Protein AF-A0A2V8KTU0-F1 (afdb_monomer_lite)

pLDDT: mean 71.34, std 16.46, range [39.28, 90.88]

Structure (mmCIF, N/CA/C/O backbone):
data_AF-A0A2V8KTU0-F1
#
_entry.id   AF-A0A2V8KTU0-F1
#
loop_
_atom_site.group_PDB
_atom_site.id
_atom_site.type_symbol
_atom_site.label_atom_id
_atom_site.label_alt_id
_atom_site.label_comp_id
_atom_site.label_asym_id
_atom_site.label_entity_id
_atom_site.label_seq_id
_atom_site.pdbx_PDB_ins_code
_atom_site.Cartn_x
_atom_site.Cartn_y
_atom_site.Cartn_z
_atom_site.occupancy
_atom_site.B_iso_or_equiv
_atom_site.auth_seq_id
_atom_site.auth_comp_id
_atom_site.auth_asym_id
_atom_site.auth_atom_id
_atom_site.pdbx_PDB_model_num
ATOM 1 N N . MET A 1 1 ? -20.836 -9.614 18.615 1.00 46.22 1 MET A N 1
ATOM 2 C CA . MET A 1 1 ? -20.236 -8.263 18.623 1.00 46.22 1 MET A CA 1
ATOM 3 C C . MET A 1 1 ? -20.089 -7.822 17.181 1.00 46.22 1 MET A C 1
ATOM 5 O O . MET A 1 1 ? -19.537 -8.587 16.404 1.00 46.22 1 MET A O 1
ATOM 9 N N . ALA A 1 2 ? -20.628 -6.664 16.804 1.00 49.34 2 ALA A N 1
ATOM 10 C CA . ALA A 1 2 ? -20.400 -6.112 15.472 1.00 49.34 2 ALA A CA 1
ATOM 11 C C . ALA A 1 2 ? -19.008 -5.467 15.448 1.00 49.34 2 ALA A C 1
ATOM 13 O O . ALA A 1 2 ? -18.729 -4.567 16.240 1.00 49.34 2 ALA A O 1
ATOM 14 N N . THR A 1 3 ? -18.121 -5.958 14.587 1.00 55.91 3 THR A N 1
ATOM 15 C CA . THR A 1 3 ? -16.844 -5.292 14.324 1.00 55.91 3 THR A CA 1
ATOM 16 C C . THR A 1 3 ? -17.154 -4.048 13.505 1.00 55.91 3 THR A C 1
ATOM 18 O O . THR A 1 3 ? -17.589 -4.156 12.362 1.00 55.91 3 THR A O 1
ATOM 21 N N . ASN A 1 4 ? -16.976 -2.864 14.087 1.00 63.44 4 ASN A N 1
ATOM 22 C CA . ASN A 1 4 ? -17.096 -1.620 13.333 1.00 63.44 4 ASN A CA 1
ATOM 23 C C . ASN A 1 4 ? -15.898 -1.533 12.382 1.00 63.44 4 ASN A C 1
ATOM 25 O O . ASN A 1 4 ? -14.765 -1.332 12.825 1.00 6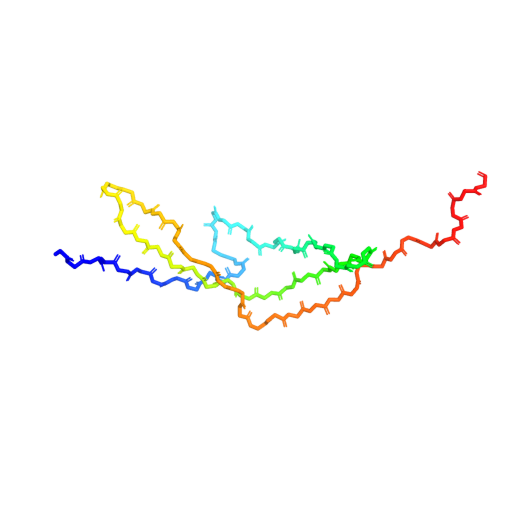3.44 4 ASN A O 1
ATOM 29 N N . ILE A 1 5 ? -16.158 -1.737 11.094 1.00 63.06 5 ILE A N 1
ATOM 30 C CA . ILE A 1 5 ? -15.172 -1.644 10.020 1.00 63.06 5 ILE A CA 1
ATOM 31 C C . ILE A 1 5 ? -15.260 -0.238 9.432 1.00 63.06 5 ILE A C 1
ATOM 33 O O . ILE A 1 5 ? -16.331 0.182 8.997 1.00 63.06 5 ILE A O 1
ATOM 37 N N . HIS A 1 6 ? -14.139 0.482 9.417 1.00 66.94 6 HIS A N 1
ATOM 38 C CA . HIS A 1 6 ? -14.044 1.797 8.786 1.00 66.94 6 HIS A CA 1
ATOM 39 C C . HIS A 1 6 ? -13.094 1.733 7.593 1.00 66.94 6 HIS A C 1
ATOM 41 O O . HIS A 1 6 ? -11.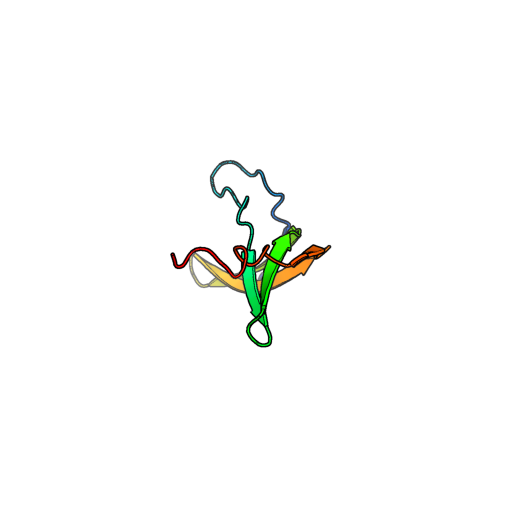948 1.299 7.721 1.00 66.94 6 HIS A O 1
ATOM 47 N N . MET A 1 7 ? -13.595 2.169 6.437 1.00 68.62 7 MET A N 1
ATOM 48 C CA . MET A 1 7 ? -12.844 2.262 5.189 1.00 68.62 7 MET A CA 1
ATOM 49 C C . MET A 1 7 ? -12.476 3.718 4.940 1.00 68.62 7 MET A C 1
ATOM 51 O O . MET A 1 7 ? -13.352 4.585 4.948 1.00 68.62 7 MET A O 1
ATOM 55 N N . VAL A 1 8 ? -11.194 3.988 4.715 1.00 65.50 8 VAL A N 1
ATOM 56 C CA . VAL A 1 8 ? -10.703 5.342 4.443 1.00 65.50 8 VAL A CA 1
ATOM 57 C C . VAL A 1 8 ? -9.889 5.317 3.157 1.00 65.50 8 VAL A C 1
ATOM 59 O O . VAL A 1 8 ? -8.894 4.599 3.058 1.00 65.50 8 VAL A O 1
ATOM 62 N N . CYS A 1 9 ? -10.320 6.109 2.175 1.00 57.88 9 CYS A N 1
ATOM 63 C CA . CYS A 1 9 ? -9.488 6.467 1.033 1.00 57.88 9 CYS A CA 1
ATOM 64 C C . CYS A 1 9 ? -8.618 7.647 1.461 1.00 57.88 9 CYS A C 1
ATOM 66 O O . CYS A 1 9 ? -9.154 8.693 1.830 1.00 57.88 9 CYS A O 1
ATOM 68 N N . VAL A 1 10 ? -7.298 7.486 1.424 1.00 56.91 10 VAL A N 1
ATOM 69 C CA . VAL A 1 10 ? -6.368 8.559 1.794 1.00 56.91 10 VAL A CA 1
ATOM 70 C C . VAL A 1 10 ? -5.871 9.218 0.504 1.00 56.91 10 VAL A C 1
ATOM 72 O O . VAL A 1 10 ? -5.082 8.603 -0.213 1.00 56.91 10 VAL A O 1
ATOM 75 N N . PRO A 1 11 ? -6.352 10.423 0.135 1.00 52.53 11 PRO A N 1
ATOM 76 C CA . PRO A 1 11 ? -5.759 11.171 -0.962 1.00 52.53 11 PRO A CA 1
ATOM 77 C C . PRO A 1 11 ? -4.348 11.652 -0.567 1.00 52.53 11 PRO A C 1
ATOM 79 O O . PRO A 1 11 ? -4.095 11.837 0.627 1.00 52.53 11 PRO A O 1
ATOM 82 N N . PRO A 1 12 ? -3.453 11.928 -1.534 1.00 52.88 12 PRO A N 1
ATOM 83 C CA . PRO A 1 12 ? -2.036 12.241 -1.289 1.00 52.88 12 PRO A CA 1
ATOM 84 C C . PRO A 1 12 ? -1.724 13.505 -0.458 1.00 52.88 12 PRO A C 1
ATOM 86 O O . PRO A 1 12 ? -0.571 13.906 -0.398 1.00 52.88 12 PRO A O 1
ATOM 89 N N . SER A 1 13 ? -2.704 14.180 0.150 1.00 51.19 13 SER A N 1
ATOM 90 C CA . SER A 1 13 ? -2.508 15.511 0.744 1.00 51.19 13 SER A CA 1
ATOM 91 C C . SER A 1 13 ? -3.352 15.806 1.994 1.00 51.19 13 SER A C 1
ATOM 93 O O . SER A 1 13 ? -3.672 16.969 2.258 1.00 51.19 13 SER A O 1
ATOM 95 N N . ILE A 1 14 ? -3.759 14.800 2.783 1.00 46.97 14 ILE A N 1
ATOM 96 C CA . ILE A 1 14 ? -4.348 15.090 4.104 1.00 46.97 14 ILE A CA 1
ATOM 97 C C . ILE A 1 14 ? -3.220 15.501 5.060 1.00 46.97 14 ILE A C 1
ATOM 99 O O . ILE A 1 14 ? -2.432 14.679 5.524 1.00 46.97 14 ILE A O 1
ATOM 103 N N . LYS A 1 15 ? -3.166 16.803 5.351 1.00 39.28 15 LYS A N 1
ATOM 104 C CA . LYS A 1 15 ? -2.204 17.459 6.245 1.00 39.28 15 LYS A CA 1
ATOM 105 C C . LYS A 1 15 ? -2.059 16.691 7.572 1.00 39.28 15 LYS A C 1
ATOM 107 O O . LYS A 1 15 ? -3.002 16.640 8.359 1.00 39.28 15 LYS A O 1
ATOM 112 N N . GLY A 1 16 ? -0.880 16.112 7.808 1.00 47.12 16 GLY A N 1
ATOM 113 C CA . GLY A 1 16 ? -0.555 15.311 9.001 1.00 47.12 16 GLY A CA 1
ATOM 114 C C . GLY A 1 16 ? -0.111 13.870 8.717 1.00 47.12 16 GLY A C 1
ATOM 115 O O . GLY A 1 16 ? 0.437 13.225 9.605 1.00 47.12 16 GLY A O 1
ATOM 116 N N . MET A 1 17 ? -0.292 13.385 7.486 1.00 45.97 17 MET A N 1
ATOM 117 C CA . MET A 1 17 ? 0.300 12.144 6.984 1.00 45.97 17 MET A CA 1
ATOM 118 C C . MET A 1 17 ? 0.552 12.329 5.488 1.00 45.97 17 MET A C 1
ATOM 120 O O . MET A 1 17 ? -0.307 11.999 4.686 1.00 45.97 17 MET A O 1
ATOM 124 N N . GLU A 1 18 ? 1.679 12.944 5.125 1.00 40.22 18 GLU A N 1
ATOM 125 C CA . GLU A 1 18 ? 2.085 13.166 3.729 1.00 40.22 18 GLU A CA 1
ATOM 126 C C . GLU A 1 18 ? 2.400 11.809 3.063 1.00 40.22 18 GLU A C 1
ATOM 128 O O . GLU A 1 18 ? 3.442 11.234 3.385 1.00 40.22 18 GLU A O 1
ATOM 133 N N . PRO A 1 19 ? 1.589 11.244 2.143 1.00 48.69 19 PRO A N 1
ATOM 134 C CA . PRO A 1 19 ? 1.963 10.049 1.418 1.00 48.69 19 PRO A CA 1
ATOM 135 C C . PRO A 1 19 ? 2.260 10.461 -0.024 1.00 48.69 19 PRO A C 1
ATOM 137 O O . PRO A 1 19 ? 1.644 9.982 -0.969 1.00 48.69 19 PRO A O 1
ATOM 140 N N . THR A 1 20 ? 3.235 11.347 -0.207 1.00 46.69 20 THR A N 1
ATOM 141 C CA . THR A 1 20 ? 4.047 11.338 -1.429 1.00 46.69 20 THR A CA 1
ATOM 142 C C . THR A 1 20 ? 5.164 10.309 -1.258 1.00 46.69 20 THR A C 1
ATOM 144 O O . THR A 1 20 ? 6.330 10.565 -1.535 1.00 46.69 20 THR A O 1
ATOM 147 N N . MET A 1 21 ? 4.821 9.126 -0.740 1.00 50.75 21 MET A N 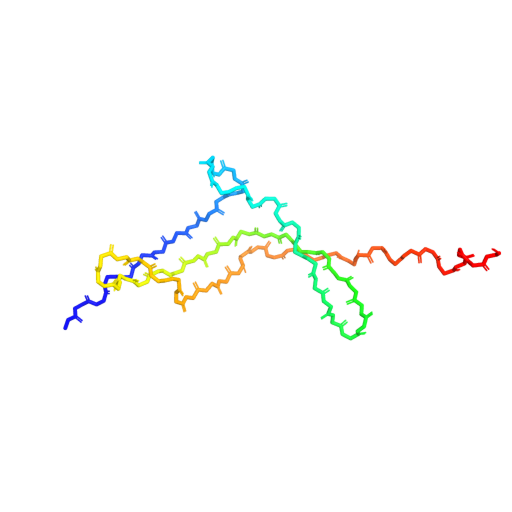1
ATOM 148 C CA . MET A 1 21 ? 5.746 8.005 -0.705 1.00 50.75 21 MET A CA 1
ATOM 149 C C . MET A 1 21 ? 5.632 7.304 -2.046 1.00 50.75 21 MET A C 1
ATOM 151 O O . MET A 1 21 ? 4.817 6.406 -2.235 1.00 50.75 21 MET A O 1
ATOM 155 N N . GLU A 1 22 ? 6.429 7.777 -2.995 1.00 58.69 22 GLU A N 1
ATOM 156 C CA . GLU A 1 22 ? 6.919 6.945 -4.082 1.00 58.69 22 GLU A CA 1
ATOM 157 C C . GLU A 1 22 ? 7.355 5.596 -3.482 1.00 58.69 22 GLU A C 1
ATOM 159 O O . GLU A 1 22 ? 8.309 5.535 -2.704 1.00 58.69 22 GLU A O 1
ATOM 164 N N . ASN A 1 23 ? 6.597 4.523 -3.741 1.00 73.44 23 ASN A N 1
ATOM 165 C CA . ASN A 1 23 ? 6.936 3.218 -3.1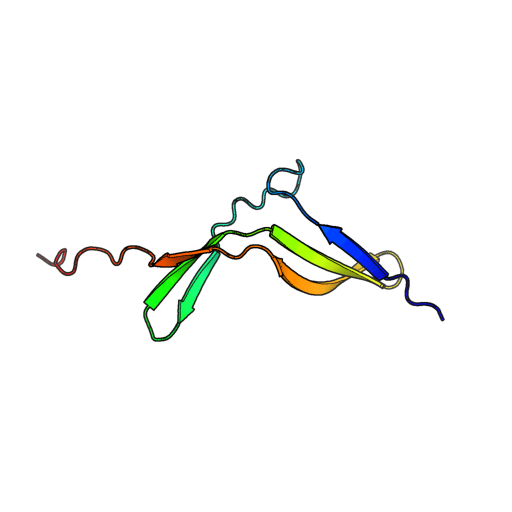79 1.00 73.44 23 ASN A CA 1
ATOM 166 C C . ASN A 1 23 ? 7.923 2.553 -4.132 1.00 73.44 23 ASN A C 1
ATOM 168 O O . ASN A 1 23 ? 7.571 2.259 -5.275 1.00 73.44 23 ASN A O 1
ATOM 172 N N . LEU A 1 24 ? 9.138 2.324 -3.647 1.00 79.81 24 LEU A N 1
ATOM 173 C CA . LEU A 1 24 ? 10.152 1.540 -4.333 1.00 79.81 24 LEU A CA 1
ATOM 174 C C . LEU A 1 24 ? 10.023 0.079 -3.903 1.00 79.81 24 LEU A C 1
ATOM 176 O O . LEU A 1 24 ? 10.073 -0.220 -2.709 1.00 79.81 24 LEU A O 1
ATOM 180 N N . TYR A 1 25 ? 9.870 -0.830 -4.858 1.00 79.88 25 TYR A N 1
ATOM 181 C CA . TYR A 1 25 ? 9.902 -2.264 -4.585 1.00 79.88 25 TYR A CA 1
ATOM 182 C C . TYR A 1 25 ? 10.762 -3.000 -5.611 1.00 79.88 25 TYR A C 1
ATOM 184 O O . TYR A 1 25 ? 11.010 -2.492 -6.703 1.00 79.88 25 TYR A O 1
ATOM 192 N N . GLU A 1 26 ? 11.221 -4.196 -5.245 1.00 82.06 26 GLU A N 1
ATOM 193 C CA . GLU A 1 26 ? 12.020 -5.058 -6.114 1.00 82.06 26 GLU A CA 1
ATOM 194 C C . GLU A 1 26 ? 11.207 -6.279 -6.562 1.00 82.06 26 GLU A C 1
ATOM 196 O O . GLU A 1 26 ? 10.565 -6.949 -5.747 1.00 82.06 26 GLU A O 1
ATOM 201 N N . ARG A 1 27 ? 11.255 -6.591 -7.860 1.00 84.75 27 ARG A N 1
ATOM 202 C CA . ARG A 1 27 ? 10.709 -7.821 -8.447 1.00 84.75 27 ARG A CA 1
ATOM 203 C C . ARG A 1 27 ? 11.698 -8.359 -9.468 1.00 84.75 27 ARG A C 1
ATOM 205 O O . ARG A 1 27 ? 12.014 -7.676 -10.431 1.00 84.75 27 ARG A O 1
ATOM 212 N N . SER A 1 28 ? 12.155 -9.595 -9.275 1.00 88.25 28 SER A N 1
ATOM 213 C CA . SER A 1 28 ? 13.128 -10.242 -10.171 1.00 88.25 28 SER A CA 1
ATOM 214 C C . SER A 1 28 ? 14.422 -9.432 -10.364 1.00 88.25 28 SER A C 1
ATOM 216 O O . SER A 1 28 ? 14.917 -9.339 -11.481 1.00 88.25 28 SER A O 1
ATOM 218 N N . ALA A 1 29 ? 14.964 -8.857 -9.282 1.00 85.00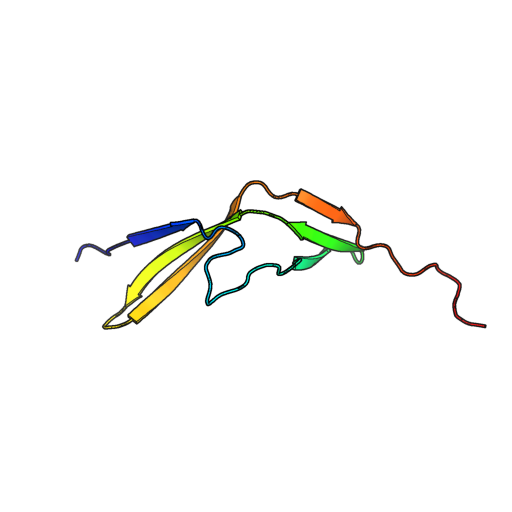 29 ALA A N 1
ATOM 219 C CA . ALA A 1 29 ? 16.146 -7.983 -9.285 1.00 85.00 29 ALA A CA 1
ATOM 220 C C . ALA A 1 29 ? 15.987 -6.638 -10.028 1.00 85.00 29 ALA A C 1
ATOM 222 O O . ALA A 1 29 ? 16.956 -5.894 -10.159 1.00 85.00 29 ALA A O 1
ATOM 223 N N . GLU A 1 30 ? 14.775 -6.293 -10.471 1.00 79.06 30 GLU A N 1
ATOM 224 C CA . GLU A 1 30 ? 14.447 -4.984 -11.036 1.00 79.06 30 GLU A CA 1
ATOM 225 C C . GLU A 1 30 ? 13.701 -4.134 -10.007 1.00 79.06 30 GLU A C 1
ATOM 227 O O . GLU A 1 30 ? 12.832 -4.627 -9.282 1.00 79.06 30 GLU A O 1
ATOM 232 N N . GLN A 1 31 ? 14.036 -2.847 -9.953 1.00 84.62 31 GLN A N 1
ATOM 233 C CA . GLN A 1 31 ? 13.397 -1.886 -9.062 1.00 84.62 31 GLN A CA 1
ATOM 234 C C . GLN A 1 31 ? 12.296 -1.117 -9.791 1.00 84.62 31 GLN A C 1
ATOM 236 O O . GLN A 1 31 ? 12.458 -0.704 -10.939 1.00 84.62 31 GLN A O 1
ATOM 241 N N . PHE A 1 32 ? 11.184 -0.884 -9.101 1.00 82.56 32 PHE A N 1
ATOM 242 C CA . PHE A 1 32 ? 10.024 -0.180 -9.637 1.00 82.56 32 PHE A CA 1
ATOM 243 C C . PHE A 1 32 ? 9.544 0.882 -8.657 1.00 82.56 32 PHE A C 1
ATOM 245 O O . PHE A 1 32 ? 9.398 0.614 -7.463 1.00 82.56 32 PHE A O 1
ATOM 252 N N . HIS A 1 33 ? 9.243 2.064 -9.184 1.00 84.38 33 HIS A N 1
ATOM 253 C CA . HIS A 1 33 ? 8.459 3.075 -8.491 1.00 84.38 33 HIS A CA 1
ATOM 254 C C . HIS A 1 33 ? 6.979 2.819 -8.728 1.00 84.38 33 HIS A C 1
ATOM 256 O O . HIS A 1 33 ? 6.567 2.514 -9.850 1.00 84.38 33 HIS A O 1
ATOM 262 N N . THR A 1 34 ? 6.172 2.984 -7.685 1.00 83.19 34 THR A N 1
ATOM 263 C CA . THR A 1 34 ? 4.717 2.887 -7.799 1.00 83.19 34 THR A CA 1
ATOM 264 C C . THR A 1 34 ? 4.008 4.066 -7.170 1.00 83.19 34 THR A C 1
ATOM 266 O O . THR A 1 34 ? 4.393 4.580 -6.113 1.00 83.19 34 THR A O 1
ATOM 269 N N . THR A 1 35 ? 2.939 4.472 -7.847 1.00 83.88 35 THR A N 1
ATOM 270 C CA . THR A 1 35 ? 1.985 5.481 -7.395 1.00 83.88 35 THR A CA 1
ATOM 271 C C . THR A 1 35 ? 0.579 4.895 -7.436 1.00 83.88 35 THR A C 1
ATOM 273 O O . THR A 1 35 ? 0.299 3.977 -8.204 1.00 83.88 35 THR A O 1
ATOM 276 N N . GLY A 1 36 ? -0.310 5.416 -6.599 1.00 82.44 36 GLY A N 1
ATOM 277 C CA . GLY A 1 36 ? -1.698 4.978 -6.532 1.00 82.44 36 GLY A CA 1
ATOM 278 C C . GLY A 1 36 ? -2.408 5.597 -5.336 1.00 82.44 36 GLY A C 1
ATOM 279 O O . GLY A 1 36 ? -1.826 6.382 -4.583 1.00 82.44 36 GLY A O 1
ATOM 280 N N . ARG A 1 37 ? -3.684 5.257 -5.158 1.00 82.62 37 ARG A N 1
ATOM 281 C CA . ARG A 1 37 ? -4.474 5.673 -3.994 1.00 82.62 37 ARG A CA 1
ATOM 282 C C . ARG A 1 37 ? -4.541 4.541 -2.991 1.00 82.62 37 ARG A C 1
ATOM 284 O O . ARG A 1 37 ? -4.935 3.435 -3.338 1.00 82.62 37 ARG A O 1
ATOM 291 N N . ASP A 1 38 ? -4.241 4.820 -1.733 1.00 80.19 38 ASP A N 1
ATOM 292 C CA . ASP A 1 38 ? -4.381 3.809 -0.694 1.00 80.19 38 ASP A CA 1
ATOM 293 C C . ASP A 1 38 ? -5.823 3.707 -0.184 1.00 80.19 38 ASP A C 1
ATOM 295 O O . ASP A 1 38 ? -6.452 4.700 0.206 1.00 80.19 38 ASP A O 1
ATOM 299 N N . LEU A 1 39 ? -6.316 2.470 -0.132 1.00 80.94 39 LEU A N 1
ATOM 300 C CA . LEU A 1 39 ? -7.509 2.082 0.602 1.00 80.94 39 LEU A CA 1
ATOM 301 C C . LEU A 1 39 ? -7.093 1.290 1.839 1.00 80.94 39 LEU A C 1
ATOM 303 O O . LEU A 1 39 ? -6.561 0.183 1.741 1.00 80.94 39 LEU A O 1
ATOM 307 N N . TRP A 1 40 ? -7.402 1.847 3.004 1.00 85.38 40 TRP A N 1
ATOM 308 C CA . TRP A 1 40 ? -7.157 1.206 4.287 1.00 85.38 40 TRP A CA 1
ATOM 309 C C . TRP A 1 40 ? -8.461 0.770 4.940 1.00 85.38 40 TRP A C 1
ATOM 311 O O . TRP A 1 40 ? -9.469 1.483 4.909 1.00 85.38 40 TRP A O 1
ATOM 321 N N . VAL A 1 41 ? -8.409 -0.393 5.582 1.00 85.50 41 VAL A N 1
ATOM 322 C CA . VAL A 1 41 ? -9.473 -0.903 6.440 1.00 85.50 41 VAL A CA 1
ATOM 323 C C . VAL A 1 41 ? -8.945 -0.977 7.860 1.00 85.50 41 VAL A C 1
ATOM 325 O O . VAL A 1 41 ? -7.946 -1.649 8.138 1.00 85.50 41 VAL A O 1
ATOM 328 N N . PHE A 1 42 ? -9.654 -0.313 8.766 1.00 85.56 42 PHE A N 1
ATOM 329 C CA . PHE A 1 42 ? -9.341 -0.324 10.184 1.00 85.56 42 PHE A CA 1
ATOM 330 C C . PHE A 1 42 ? -10.427 -1.053 10.966 1.00 85.56 42 PHE A C 1
ATOM 332 O O . PHE A 1 42 ? -11.624 -0.831 10.759 1.00 85.56 42 PHE A O 1
ATOM 339 N N . ALA A 1 43 ? -9.997 -1.892 11.903 1.00 85.19 43 ALA A N 1
ATOM 340 C CA . ALA A 1 43 ? -10.860 -2.469 12.919 1.00 85.19 43 ALA A CA 1
ATOM 341 C C . ALA A 1 43 ? -10.654 -1.718 14.235 1.00 85.19 43 ALA A C 1
ATOM 343 O O . ALA A 1 43 ? -9.520 -1.447 14.642 1.00 85.19 43 ALA A O 1
ATOM 344 N N . LYS A 1 44 ? -11.751 -1.392 14.924 1.00 86.69 44 LYS A N 1
ATOM 345 C CA . LYS A 1 44 ? -11.661 -0.833 16.274 1.00 86.69 44 LYS A CA 1
ATOM 346 C C . LYS A 1 44 ? -11.140 -1.907 17.229 1.00 86.69 44 LYS A C 1
ATOM 348 O O . LYS A 1 44 ? -11.739 -2.974 17.341 1.00 86.69 44 LYS A O 1
ATOM 353 N N . HIS A 1 45 ? -10.060 -1.609 17.940 1.00 87.25 45 HIS A N 1
ATOM 354 C CA . HIS A 1 45 ? -9.451 -2.504 18.916 1.00 87.25 45 HIS A CA 1
ATOM 355 C C . HIS A 1 45 ? -9.265 -1.760 20.244 1.00 87.25 45 HIS A C 1
ATOM 357 O O . HIS A 1 45 ? -8.366 -0.932 20.402 1.00 87.25 45 HIS A O 1
ATOM 363 N N . GLY A 1 46 ? -10.164 -2.019 21.200 1.00 86.44 46 GLY A N 1
ATOM 364 C CA . GLY A 1 46 ? -10.233 -1.273 22.458 1.00 86.44 46 GLY A CA 1
ATOM 365 C C . GLY A 1 46 ? -10.525 0.214 22.227 1.00 86.44 46 GLY A C 1
ATOM 366 O O . GLY A 1 46 ? -11.554 0.576 21.648 1.00 86.44 46 GLY A O 1
ATOM 367 N N . THR A 1 47 ? -9.615 1.074 22.686 1.00 89.31 47 THR A N 1
ATOM 368 C CA . THR A 1 47 ? -9.669 2.533 22.490 1.00 89.31 47 THR A CA 1
ATOM 369 C C . THR A 1 47 ? -8.969 3.001 21.211 1.00 89.31 47 THR A C 1
ATOM 371 O O . THR A 1 47 ? -9.050 4.183 20.885 1.00 89.31 47 THR A O 1
ATOM 374 N N . GLY A 1 48 ? -8.308 2.097 20.482 1.00 83.50 48 GLY A N 1
ATOM 375 C CA . GLY A 1 48 ? -7.545 2.406 19.277 1.00 83.50 48 GLY A CA 1
ATOM 376 C C . GLY A 1 48 ? -8.134 1.809 18.000 1.00 83.50 48 GLY A C 1
ATOM 377 O O . GLY A 1 48 ? -9.140 1.093 18.009 1.00 83.50 48 GLY A O 1
ATOM 378 N N . TRP A 1 49 ? -7.461 2.099 16.892 1.00 87.38 49 TRP A N 1
ATOM 379 C CA . TRP A 1 49 ? -7.736 1.533 15.576 1.00 87.38 49 TRP A CA 1
ATOM 380 C C . TRP A 1 49 ? -6.531 0.723 15.122 1.00 87.38 49 TRP A C 1
ATOM 382 O O . TRP A 1 49 ? -5.400 1.198 15.197 1.00 87.38 49 TRP A O 1
ATOM 392 N N . LEU A 1 50 ? -6.780 -0.493 14.649 1.00 85.25 50 LEU A N 1
ATOM 393 C CA . LEU A 1 50 ? -5.770 -1.344 14.042 1.00 85.25 50 LEU A CA 1
ATOM 394 C C . LEU A 1 50 ? -5.999 -1.363 12.533 1.00 85.25 50 LEU A C 1
ATOM 396 O O . LEU A 1 50 ? -7.105 -1.675 12.090 1.00 85.25 50 LEU A O 1
ATOM 400 N N . ALA A 1 51 ? -4.968 -1.047 11.750 1.00 87.81 51 ALA A N 1
ATOM 401 C CA . ALA A 1 51 ? -4.985 -1.291 10.313 1.00 87.81 51 ALA A CA 1
ATOM 402 C C . ALA A 1 51 ? -4.967 -2.807 10.083 1.00 87.81 51 ALA A C 1
ATOM 404 O O . ALA A 1 51 ? -3.984 -3.468 10.408 1.00 87.81 51 ALA A O 1
ATOM 405 N N . VAL A 1 52 ? -6.064 -3.361 9.571 1.00 90.88 52 VAL A N 1
ATOM 406 C CA . VAL A 1 52 ? -6.219 -4.815 9.375 1.00 90.88 52 VAL A CA 1
ATOM 407 C C . VAL A 1 52 ? -6.122 -5.226 7.913 1.00 90.88 52 VAL A C 1
ATOM 409 O O . VAL A 1 52 ? -5.924 -6.402 7.623 1.00 90.88 52 VAL A O 1
ATOM 412 N N . TRP A 1 53 ? -6.248 -4.272 6.990 1.00 90.06 53 TRP A N 1
ATOM 413 C CA . TRP A 1 53 ? -6.045 -4.509 5.568 1.00 90.06 53 TRP A CA 1
ATOM 414 C C . TRP A 1 53 ? -5.698 -3.212 4.833 1.00 90.06 53 TRP A C 1
ATOM 416 O O . TRP A 1 53 ? -6.144 -2.126 5.214 1.00 90.06 53 TRP A O 1
ATOM 426 N N . ARG A 1 54 ? -4.913 -3.349 3.764 1.00 87.19 54 ARG A N 1
ATOM 427 C CA . ARG A 1 54 ? -4.532 -2.282 2.837 1.00 87.19 54 ARG A CA 1
ATOM 428 C C . ARG A 1 54 ? -4.542 -2.838 1.419 1.00 87.19 54 ARG A C 1
ATOM 430 O O . ARG A 1 54 ? -4.006 -3.920 1.188 1.00 87.19 54 ARG A O 1
ATOM 437 N N . THR A 1 55 ? -5.058 -2.064 0.474 1.00 85.62 55 THR A N 1
ATOM 438 C CA . THR A 1 55 ? -4.743 -2.234 -0.948 1.00 85.62 55 THR A CA 1
ATOM 439 C C . THR A 1 55 ? -4.471 -0.885 -1.597 1.00 85.62 55 THR A C 1
ATOM 441 O O . THR A 1 55 ? -4.967 0.140 -1.126 1.00 85.62 55 THR A O 1
ATOM 444 N N . MET A 1 56 ? -3.714 -0.898 -2.690 1.00 83.94 56 MET A N 1
ATOM 445 C CA . MET A 1 56 ? -3.518 0.273 -3.532 1.00 83.94 56 MET A CA 1
ATOM 446 C C . MET A 1 56 ? -4.451 0.174 -4.740 1.00 83.94 56 MET A C 1
ATOM 448 O O . MET A 1 56 ? -4.499 -0.842 -5.430 1.00 83.94 56 MET A O 1
ATOM 452 N N . LEU A 1 57 ? -5.226 1.227 -4.961 1.00 83.69 57 LEU A N 1
ATOM 453 C CA . LEU A 1 57 ? -6.119 1.407 -6.096 1.00 83.69 57 LEU A CA 1
ATOM 454 C C . LEU A 1 57 ? -5.428 2.274 -7.149 1.00 83.69 57 LEU A C 1
ATOM 456 O O . LEU A 1 57 ? -4.588 3.108 -6.810 1.00 83.69 57 LEU A O 1
ATOM 460 N N . ASP A 1 58 ? -5.825 2.113 -8.411 1.00 84.94 58 ASP A N 1
ATOM 461 C CA . ASP A 1 58 ? -5.303 2.895 -9.540 1.00 84.94 58 ASP A CA 1
ATOM 462 C C . ASP A 1 58 ? -3.764 2.859 -9.624 1.00 84.94 58 ASP A C 1
ATOM 464 O O . ASP A 1 58 ? -3.115 3.883 -9.831 1.00 84.94 58 ASP A O 1
ATOM 468 N N . VAL A 1 59 ? -3.188 1.670 -9.401 1.00 85.31 59 VAL A N 1
ATOM 469 C CA . VAL A 1 59 ? -1.735 1.464 -9.368 1.00 85.31 59 VAL A CA 1
ATOM 470 C C . VAL A 1 59 ? -1.131 1.788 -10.728 1.00 85.31 59 VAL A C 1
ATOM 472 O O . VAL A 1 59 ? -1.540 1.237 -11.750 1.00 85.31 59 VAL A O 1
ATOM 475 N N . ASN A 1 60 ? -0.115 2.641 -10.714 1.00 86.06 60 ASN A N 1
ATOM 476 C CA . ASN A 1 60 ? 0.764 2.881 -11.842 1.00 86.06 60 ASN A CA 1
ATOM 477 C C . ASN A 1 60 ? 2.204 2.564 -11.431 1.00 86.06 60 ASN A C 1
ATOM 479 O O . ASN A 1 60 ? 2.663 3.021 -10.381 1.00 86.06 60 ASN A O 1
ATOM 483 N N . GLU A 1 61 ? 2.899 1.793 -12.263 1.00 88.06 61 GLU A N 1
ATOM 484 C CA . GLU A 1 61 ? 4.257 1.321 -12.017 1.00 88.06 61 GLU A CA 1
ATOM 485 C C . GLU A 1 61 ? 5.195 1.792 -13.125 1.00 88.06 61 GLU A C 1
ATOM 487 O O . GLU A 1 61 ? 4.880 1.705 -14.313 1.00 88.06 61 GLU A O 1
ATOM 492 N N . THR A 1 62 ? 6.384 2.238 -12.738 1.00 89.25 62 THR A N 1
ATOM 493 C CA . THR A 1 62 ? 7.450 2.624 -13.663 1.00 89.25 62 THR A CA 1
ATOM 494 C C . THR A 1 62 ? 8.764 2.031 -13.191 1.00 89.25 62 THR A C 1
ATOM 496 O O . THR A 1 62 ? 9.055 2.067 -11.996 1.00 89.25 62 THR A O 1
ATOM 499 N N . ALA A 1 63 ? 9.573 1.504 -14.111 1.00 86.38 63 ALA A N 1
ATOM 500 C CA . ALA A 1 63 ? 10.916 1.044 -13.774 1.00 86.38 63 ALA A CA 1
ATOM 501 C C . ALA A 1 63 ? 11.701 2.193 -13.124 1.00 86.38 63 ALA A C 1
ATOM 503 O O . ALA A 1 63 ? 11.761 3.297 -13.674 1.00 86.38 63 ALA A O 1
ATOM 504 N N . ALA A 1 64 ? 12.286 1.936 -11.958 1.00 80.50 64 ALA A N 1
ATOM 505 C CA . ALA A 1 64 ? 13.272 2.833 -11.387 1.00 80.50 64 ALA A CA 1
ATOM 506 C C . ALA A 1 64 ? 14.475 2.800 -12.327 1.00 80.50 64 ALA A C 1
ATOM 508 O O . ALA A 1 64 ? 15.035 1.730 -12.568 1.00 80.50 64 ALA A O 1
ATOM 509 N N . GLN A 1 65 ? 14.816 3.936 -12.945 1.00 68.81 65 GLN A N 1
ATOM 510 C CA . GLN A 1 65 ? 15.965 4.007 -13.847 1.00 68.81 65 GLN A CA 1
ATOM 511 C C . GLN A 1 65 ? 17.180 3.406 -13.137 1.00 68.81 65 GLN A C 1
ATOM 513 O O . GLN A 1 65 ? 17.663 3.951 -12.145 1.00 68.81 65 GLN A O 1
ATOM 518 N N . GLN A 1 66 ? 17.675 2.284 -13.656 1.00 57.09 66 GLN A N 1
ATOM 519 C CA . GLN A 1 66 ? 18.932 1.722 -13.198 1.00 57.09 66 GLN A CA 1
ATOM 520 C C . GLN A 1 66 ? 20.015 2.778 -13.471 1.00 57.09 66 GLN A C 1
ATOM 522 O O . GLN A 1 66 ? 20.047 3.319 -14.586 1.00 57.09 66 GLN A O 1
ATOM 527 N N . PRO A 1 67 ? 20.877 3.130 -12.497 1.00 51.38 67 PRO A N 1
ATOM 528 C CA . PRO A 1 67 ? 21.995 4.016 -12.784 1.00 51.38 67 PRO A CA 1
ATOM 529 C C . PRO A 1 67 ? 22.769 3.438 -13.978 1.00 51.38 67 PRO A C 1
ATOM 531 O O . PRO A 1 67 ? 22.887 2.211 -14.079 1.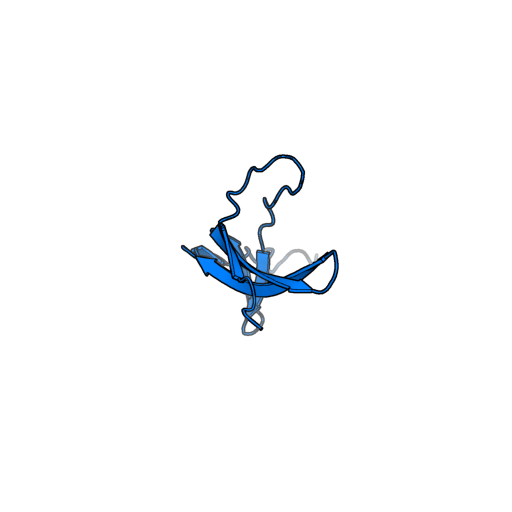00 51.38 67 PRO A O 1
ATOM 534 N N . PRO A 1 68 ? 23.244 4.279 -14.917 1.00 49.66 68 PRO A N 1
ATOM 535 C CA . PRO A 1 68 ? 23.880 3.786 -16.127 1.00 49.66 68 PRO A CA 1
ATOM 536 C C . PRO A 1 68 ? 25.009 2.824 -15.755 1.00 49.66 68 PRO A C 1
ATOM 538 O O . PRO A 1 68 ? 25.889 3.157 -14.956 1.00 49.66 68 PRO A O 1
ATOM 541 N N . ALA A 1 69 ? 24.958 1.616 -16.320 1.00 53.16 69 ALA A N 1
ATOM 542 C CA . ALA A 1 69 ? 26.007 0.619 -16.186 1.00 53.16 69 ALA A CA 1
ATOM 543 C C . ALA A 1 69 ? 27.300 1.199 -16.784 1.00 53.16 69 ALA A C 1
ATOM 545 O O . ALA A 1 69 ? 27.488 1.179 -17.998 1.00 53.16 69 ALA A O 1
ATOM 546 N N . GLY A 1 70 ? 28.150 1.798 -15.946 1.00 53.25 70 GLY A N 1
ATOM 547 C CA . GLY A 1 70 ? 29.385 2.429 -16.417 1.00 53.25 70 GLY A CA 1
ATOM 548 C C . GLY A 1 70 ? 30.086 3.419 -15.483 1.00 53.25 70 GLY A C 1
ATOM 549 O O . GLY A 1 70 ? 31.194 3.826 -15.806 1.00 53.25 70 GLY A O 1
ATOM 550 N N . ALA A 1 71 ? 29.529 3.800 -14.329 1.00 52.12 71 ALA A N 1
ATOM 551 C CA . ALA A 1 71 ? 30.206 4.718 -13.396 1.00 52.12 71 ALA A CA 1
ATOM 552 C C . ALA A 1 71 ? 31.187 4.013 -12.431 1.00 52.12 71 ALA A C 1
ATOM 554 O O . ALA A 1 71 ? 31.205 4.295 -11.235 1.00 52.12 71 ALA A O 1
ATOM 555 N N . ALA A 1 72 ? 31.992 3.085 -12.947 1.00 50.72 72 ALA A N 1
ATOM 556 C CA . ALA A 1 72 ? 33.189 2.590 -12.276 1.00 50.72 72 ALA A CA 1
ATOM 557 C C . ALA A 1 72 ? 34.367 2.814 -13.230 1.00 50.72 72 ALA A C 1
ATOM 559 O O . ALA A 1 72 ? 34.658 1.974 -14.082 1.00 50.72 72 ALA A O 1
ATOM 560 N N . GLY A 1 73 ? 34.961 4.002 -13.126 1.00 42.62 73 GLY A N 1
ATOM 561 C CA . GLY A 1 73 ? 36.244 4.367 -13.721 1.00 42.62 73 GLY A CA 1
ATOM 562 C C . GLY A 1 73 ? 37.230 4.693 -12.615 1.00 42.62 73 GLY A C 1
ATOM 563 O O . GLY A 1 73 ? 36.779 5.296 -11.614 1.00 42.62 73 GLY A O 1
#

Foldseek 3Di:
DDFDKDKDWDDQDPPPDHPPPQDWDDDPNWIKTKDFIKIWIWTDDPPDTDGPDIDGHPIDIDTDPDDPPPPPD

Sequence (73 aa):
MATNIHMVCVPPSIKGMEPTMENLYERSAEQFHTTGRDLWVFAKHGTGWLAVWRTMLDVNETAAQQPPAGAAG

Secondary structure (DSSP, 8-state):
----EEEEEE-TT-TTS-----EEEEETTEEEEEEEEEEEEEEEETTEEEEEEEEEEEEEEEE--PPPTT---

Radius of gyration: 17.6 Å; chains: 1; bounding box: 57×28×39 Å